Protein AF-A0A418JLV1-F1 (afdb_monomer_lite)

Organism: Staphylococcus hyicus (NCBI:txid1284)

Radius of gyration: 22.44 Å; chains: 1; bounding box: 46×39×63 Å

Secondary structure (DSSP, 8-state):
--HHHHHHHHHHHTTT--HHHHHHHHHHHHT--HHHHHHH-SSHHHHHHHHHHHHT-----B-HHHHHHHHHHHHHHHHHHHHHHHHHHHHHHHHHHHHHS--S---HHHHHHHHHHHHHHHHHHHHHHHHHHHHHHHHHHHHHHSB--

Structure (mmCIF, N/CA/C/O backbone):
data_AF-A0A418JLV1-F1
#
_entry.id   AF-A0A418JLV1-F1
#
loop_
_atom_site.group_PDB
_atom_site.id
_atom_site.type_symbol
_atom_site.label_atom_id
_atom_site.label_alt_id
_atom_site.label_comp_id
_atom_site.label_asym_id
_atom_site.label_entity_id
_atom_site.label_seq_id
_atom_site.pdbx_PDB_ins_code
_atom_site.Cartn_x
_atom_site.Cartn_y
_atom_site.Cartn_z
_atom_site.occupancy
_atom_site.B_iso_or_equiv
_atom_site.auth_seq_id
_atom_site.auth_comp_id
_atom_site.auth_asym_id
_atom_site.auth_atom_id
_atom_site.pdbx_PDB_model_num
ATOM 1 N N . MET A 1 1 ? -1.488 18.665 25.421 1.00 49.31 1 MET A N 1
ATOM 2 C CA . MET A 1 1 ? -0.902 18.070 24.199 1.00 49.31 1 MET A CA 1
ATOM 3 C C . MET A 1 1 ? -1.203 19.013 23.056 1.00 49.31 1 MET A C 1
ATOM 5 O O . MET A 1 1 ? -2.371 19.304 22.839 1.00 49.31 1 MET A O 1
ATOM 9 N N . GLU A 1 2 ? -0.177 19.519 22.379 1.00 55.91 2 GLU A N 1
ATOM 10 C CA . GLU A 1 2 ? -0.341 20.423 21.238 1.00 55.91 2 GLU A CA 1
ATOM 11 C C . GLU A 1 2 ? -1.140 19.708 20.138 1.00 55.91 2 GLU A C 1
ATOM 13 O O . GLU A 1 2 ? -0.735 18.652 19.645 1.00 55.91 2 GLU A O 1
ATOM 18 N N . GLN A 1 3 ? -2.298 20.269 19.785 1.00 63.62 3 GLN A N 1
ATOM 19 C CA . GLN A 1 3 ? -3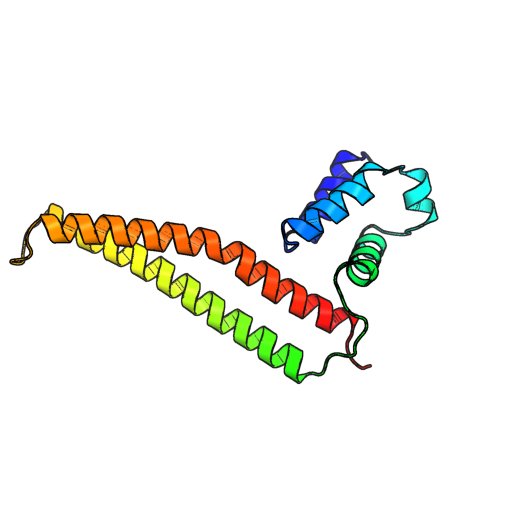.229 19.760 18.773 1.00 63.62 3 GLN A CA 1
ATOM 20 C C . GLN A 1 3 ? -2.568 19.235 17.474 1.00 63.62 3 GLN A C 1
ATOM 22 O O . GLN A 1 3 ? -2.973 18.162 17.012 1.00 63.62 3 GLN A O 1
ATOM 27 N N . PRO A 1 4 ? -1.515 19.867 16.904 1.00 70.38 4 PRO A N 1
ATOM 28 C CA . PRO A 1 4 ? -0.839 19.331 15.715 1.00 70.38 4 PRO A CA 1
ATOM 29 C C . PRO A 1 4 ? -0.150 17.977 15.951 1.00 70.38 4 PRO A C 1
ATOM 31 O O . PRO A 1 4 ? -0.246 17.081 15.111 1.00 70.38 4 PRO A O 1
ATOM 34 N N . LYS A 1 5 ? 0.485 17.771 17.115 1.00 73.50 5 LYS A N 1
ATOM 35 C CA . LYS A 1 5 ? 1.135 16.492 17.467 1.00 73.50 5 LYS A CA 1
ATOM 36 C C . LYS A 1 5 ? 0.111 15.372 17.652 1.00 73.50 5 LYS A C 1
ATOM 38 O O . LYS A 1 5 ? 0.403 14.207 17.387 1.00 73.50 5 LYS A O 1
ATOM 43 N N . PHE A 1 6 ? -1.088 15.719 18.113 1.00 72.00 6 PHE A N 1
ATOM 44 C CA . PHE A 1 6 ? -2.189 14.781 18.288 1.00 72.00 6 PHE A CA 1
ATOM 45 C C . PHE A 1 6 ? -2.754 14.316 16.938 1.00 72.00 6 PHE A C 1
ATOM 47 O O . PHE A 1 6 ? -2.838 13.112 16.691 1.00 72.00 6 PHE A O 1
ATOM 54 N N . LYS A 1 7 ? -3.061 15.263 16.043 1.00 76.12 7 LYS A N 1
ATOM 55 C CA . LYS A 1 7 ? -3.592 14.981 14.704 1.00 76.12 7 LYS A CA 1
ATOM 56 C C . LYS A 1 7 ? -2.625 14.139 13.870 1.00 76.12 7 LYS A C 1
ATOM 58 O O . LYS A 1 7 ? -3.019 13.107 13.338 1.00 76.12 7 LYS A O 1
ATOM 63 N N . ALA A 1 8 ? -1.339 14.494 13.876 1.00 80.44 8 ALA A N 1
ATOM 64 C CA . ALA A 1 8 ? -0.306 13.747 13.159 1.00 80.44 8 ALA A CA 1
ATOM 65 C C . ALA A 1 8 ? -0.200 12.275 13.606 1.00 80.44 8 ALA A C 1
ATOM 67 O O . ALA A 1 8 ? 0.043 11.387 12.788 1.00 80.44 8 ALA A O 1
ATOM 68 N N . LYS A 1 9 ? -0.406 11.987 14.900 1.00 81.75 9 LYS A N 1
ATOM 69 C CA . LYS A 1 9 ? -0.406 10.608 15.416 1.00 81.75 9 LYS A CA 1
ATOM 70 C C . LYS A 1 9 ? -1.615 9.807 14.933 1.00 81.75 9 LYS A C 1
ATOM 72 O O . LYS A 1 9 ? -1.438 8.652 14.548 1.00 81.75 9 LYS A O 1
ATOM 77 N N . ILE A 1 10 ? -2.805 10.408 14.916 1.00 83.38 10 ILE A N 1
ATOM 78 C CA . ILE A 1 10 ? -4.017 9.765 14.384 1.00 83.38 10 ILE A CA 1
ATOM 79 C C . ILE A 1 10 ? -3.872 9.509 12.886 1.00 83.38 10 ILE A C 1
ATOM 81 O O . ILE A 1 10 ? -4.111 8.391 12.436 1.00 83.38 10 ILE A O 1
ATOM 85 N N . ASP A 1 11 ? -3.395 10.497 12.129 1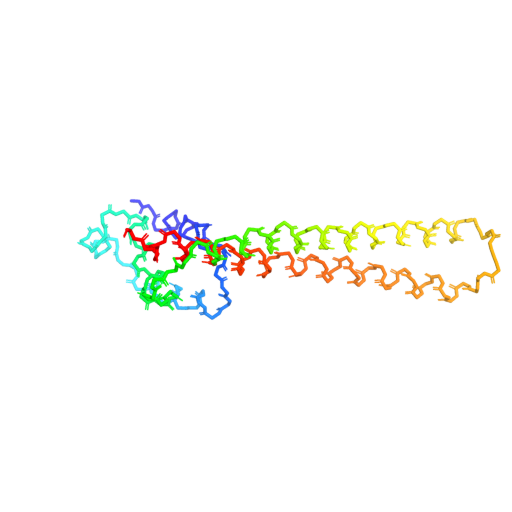.00 82.50 11 ASP A N 1
ATOM 86 C CA . ASP A 1 11 ? -3.160 10.358 10.690 1.00 82.50 11 ASP A CA 1
ATOM 87 C C . ASP A 1 11 ? -2.157 9.239 10.380 1.00 82.50 11 ASP A C 1
ATOM 89 O O . ASP A 1 11 ? -2.337 8.481 9.423 1.00 82.50 11 ASP A O 1
ATOM 93 N N . LYS A 1 12 ? -1.120 9.088 11.216 1.00 85.31 12 LYS A N 1
ATOM 94 C CA . LYS A 1 12 ? -0.159 7.986 11.106 1.00 85.31 12 LYS A CA 1
ATOM 95 C C . LYS A 1 12 ? -0.802 6.633 11.411 1.00 85.31 12 LYS A C 1
ATOM 97 O O . LYS A 1 12 ? -0.537 5.672 10.697 1.00 85.31 12 LYS A O 1
ATOM 102 N N . GLN A 1 13 ? -1.641 6.536 12.442 1.00 83.50 13 GLN A N 1
ATOM 103 C CA . GLN A 1 13 ? -2.338 5.289 12.784 1.00 83.50 13 GLN A CA 1
ATOM 104 C C . GLN A 1 13 ? -3.380 4.888 11.731 1.00 83.50 13 GLN A C 1
ATOM 106 O O . GLN A 1 13 ? -3.584 3.701 11.499 1.00 83.50 13 GLN A O 1
ATOM 111 N N . LEU A 1 14 ? -3.988 5.864 11.058 1.00 87.56 14 LEU A N 1
ATOM 112 C CA . LEU A 1 14 ? -5.038 5.692 10.053 1.00 87.56 14 LEU A CA 1
ATOM 113 C C . LEU A 1 14 ? -4.520 5.858 8.610 1.00 87.56 14 LEU A C 1
ATOM 115 O O . LEU A 1 14 ? -5.274 6.175 7.687 1.00 87.56 14 LEU A O 1
ATOM 119 N N . TRP A 1 15 ? -3.225 5.615 8.378 1.00 89.31 15 TRP A N 1
ATOM 120 C CA . TRP A 1 15 ? -2.585 5.802 7.070 1.00 89.31 15 TRP A CA 1
ATOM 121 C C . TRP A 1 15 ? -3.254 5.001 5.935 1.00 89.31 15 TRP A C 1
ATOM 123 O O . TRP A 1 15 ? -3.230 5.430 4.777 1.00 89.31 15 TRP A O 1
ATOM 133 N N . TYR A 1 16 ? -3.877 3.870 6.269 1.00 90.12 16 TYR A N 1
ATOM 134 C CA . TYR A 1 16 ? -4.552 2.955 5.348 1.00 90.12 16 TYR A CA 1
ATOM 135 C C . TYR A 1 16 ? -5.951 3.423 4.911 1.00 90.12 16 TYR A C 1
ATOM 137 O O . TYR A 1 16 ? -6.554 2.794 4.040 1.00 90.12 16 TYR A O 1
ATOM 145 N N . LEU A 1 17 ? -6.492 4.510 5.478 1.00 88.50 17 LEU A N 1
ATOM 146 C CA . LEU A 1 17 ? -7.794 5.044 5.073 1.00 88.50 17 LEU A CA 1
ATOM 147 C C . LEU A 1 17 ? -7.789 5.542 3.620 1.00 88.50 17 LEU A C 1
ATOM 149 O O . LEU A 1 17 ? -6.829 6.166 3.147 1.00 88.50 17 LEU A O 1
ATOM 153 N N . ASN A 1 18 ? -8.902 5.301 2.923 1.00 85.69 18 ASN A N 1
ATOM 154 C CA . ASN A 1 18 ? -9.122 5.760 1.554 1.00 85.69 18 ASN A CA 1
ATOM 155 C C . ASN A 1 18 ? -9.449 7.268 1.522 1.00 85.69 18 ASN A C 1
ATOM 157 O O . ASN A 1 18 ? -9.640 7.913 2.554 1.00 85.69 18 ASN A O 1
ATOM 161 N N . ARG A 1 19 ? -9.530 7.855 0.319 1.00 83.81 19 ARG A N 1
ATOM 162 C CA . ARG A 1 19 ? -9.804 9.296 0.164 1.00 83.81 19 ARG A CA 1
ATOM 163 C C . ARG A 1 19 ? -11.143 9.734 0.775 1.00 83.81 19 ARG A C 1
ATOM 165 O O . ARG A 1 19 ? -11.209 10.841 1.295 1.00 83.81 19 ARG A O 1
ATOM 172 N N . LYS A 1 20 ? -12.193 8.906 0.709 1.00 86.12 20 LYS A N 1
ATOM 173 C CA . LYS A 1 20 ? -13.526 9.233 1.247 1.00 86.12 20 LYS A CA 1
ATOM 174 C C . LYS A 1 20 ? -13.518 9.206 2.778 1.00 86.12 20 LYS A C 1
ATOM 176 O O . LYS A 1 20 ? -13.909 10.176 3.408 1.00 86.12 20 LYS A O 1
ATOM 181 N N . GLU A 1 21 ? -12.976 8.147 3.365 1.00 87.19 21 GLU A N 1
ATOM 182 C CA . GLU A 1 21 ? -12.865 7.960 4.817 1.00 87.19 21 GLU A CA 1
ATOM 183 C C . GLU A 1 21 ? -11.973 9.024 5.466 1.00 87.19 21 GLU A C 1
ATOM 185 O O . GLU A 1 21 ? -12.288 9.527 6.539 1.00 87.19 21 GLU A O 1
ATOM 190 N N . ARG A 1 22 ? -10.893 9.442 4.789 1.00 86.62 22 ARG A N 1
ATOM 191 C CA . ARG A 1 22 ? -10.057 10.564 5.245 1.00 86.62 22 ARG A CA 1
ATOM 192 C C . ARG A 1 22 ? -10.814 11.886 5.294 1.00 86.62 22 ARG A C 1
ATOM 194 O O . ARG A 1 22 ? -10.527 12.697 6.165 1.00 86.62 22 ARG A O 1
ATOM 201 N N . LYS A 1 23 ? -11.761 12.129 4.380 1.00 87.12 23 LYS A N 1
ATOM 202 C CA . LYS A 1 23 ? -12.603 13.335 4.446 1.00 87.12 23 LYS A CA 1
ATOM 203 C C . LYS A 1 23 ? -13.478 13.313 5.699 1.00 87.12 23 LYS A C 1
ATOM 205 O O . LYS A 1 23 ? -13.540 14.327 6.381 1.00 87.12 23 LYS A O 1
ATOM 210 N N . ILE A 1 24 ? -14.055 12.155 6.030 1.00 87.00 24 ILE A N 1
ATOM 211 C CA . ILE A 1 24 ? -14.863 11.962 7.246 1.00 87.00 24 ILE A CA 1
ATOM 212 C C . ILE A 1 24 ? -14.002 12.185 8.499 1.00 87.00 24 ILE A C 1
ATOM 214 O O . ILE A 1 24 ? -14.366 12.974 9.370 1.00 87.00 24 ILE A O 1
ATOM 218 N N . LEU A 1 25 ? -12.811 11.577 8.545 1.00 87.31 25 LEU A N 1
ATOM 219 C CA . LEU A 1 25 ? -11.856 11.780 9.636 1.00 87.31 25 LEU A CA 1
ATOM 220 C C . LEU A 1 25 ? -11.489 13.262 9.793 1.00 87.31 25 LEU A C 1
ATOM 222 O O . LEU A 1 25 ? -11.510 13.795 10.897 1.00 87.31 25 LEU A O 1
ATOM 226 N N . ASN A 1 26 ? -11.182 13.946 8.689 1.00 85.75 26 ASN A N 1
ATOM 227 C CA . ASN A 1 26 ? -10.838 15.363 8.716 1.00 85.75 26 ASN A CA 1
ATOM 228 C C . ASN A 1 26 ? -12.003 16.238 9.184 1.00 85.75 26 ASN A C 1
ATOM 230 O O . ASN A 1 26 ? -11.749 17.197 9.905 1.00 85.75 26 ASN A O 1
ATOM 234 N N . SER A 1 27 ? -13.250 15.915 8.823 1.00 84.81 27 SER A N 1
ATOM 235 C CA . SER A 1 27 ? -14.413 16.636 9.348 1.00 84.81 27 SER A CA 1
ATOM 236 C C . SER A 1 27 ? -14.576 16.437 10.857 1.00 84.81 27 SER A C 1
ATOM 238 O O . SER A 1 27 ? -14.753 17.415 11.579 1.00 84.81 27 SER A O 1
ATOM 240 N N . GLU A 1 28 ? -14.406 15.216 11.370 1.00 82.44 28 GLU A N 1
ATOM 241 C CA . GLU A 1 28 ? -14.533 14.935 12.808 1.00 82.44 28 GLU A CA 1
ATOM 242 C C . GLU A 1 28 ? -13.375 15.541 13.622 1.00 82.44 28 GLU A C 1
ATOM 244 O O . GLU A 1 28 ? -13.573 16.060 14.719 1.00 82.44 28 GLU A O 1
ATOM 249 N N . LEU A 1 29 ? -12.170 15.579 13.043 1.00 79.38 29 LEU A N 1
ATOM 250 C CA . LEU A 1 29 ? -11.001 16.251 13.616 1.00 79.38 29 LEU A CA 1
ATOM 251 C C . LEU A 1 29 ? -11.001 17.775 13.411 1.00 79.38 29 LEU A C 1
ATOM 253 O O . LEU A 1 29 ? -10.149 18.453 13.979 1.00 79.38 29 LEU A O 1
ATOM 257 N N . SER A 1 30 ? -11.897 18.337 12.594 1.00 75.50 30 SER A N 1
ATOM 258 C CA . SER A 1 30 ? -11.997 19.795 12.410 1.00 75.50 30 SER A CA 1
ATOM 259 C C . SER A 1 30 ? -12.806 20.466 13.525 1.00 75.50 30 SER A C 1
ATOM 261 O O . SER 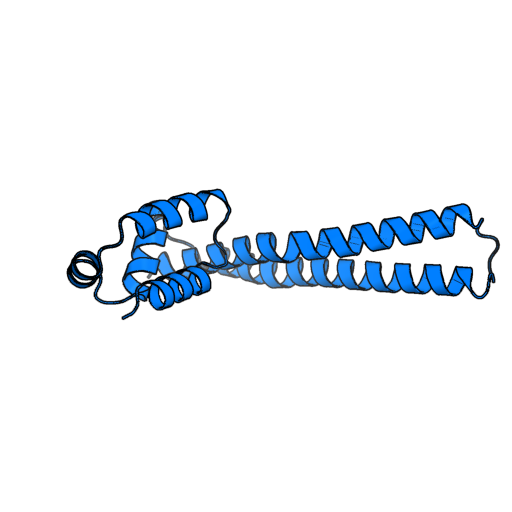A 1 30 ? -12.528 21.607 13.877 1.00 75.50 30 SER A O 1
ATOM 263 N N . GLY A 1 31 ? -13.718 19.726 14.169 1.00 66.50 31 GLY A N 1
ATOM 264 C CA . GLY A 1 31 ? -14.447 20.142 15.376 1.00 66.50 31 GLY A CA 1
ATOM 265 C C . GLY A 1 31 ? -13.693 19.890 16.691 1.00 66.50 31 GLY A C 1
ATOM 266 O O . GLY A 1 31 ? -14.310 19.784 17.752 1.00 66.50 31 GLY A O 1
ATOM 267 N N . PHE A 1 32 ? -12.371 19.714 16.631 1.00 65.69 32 PHE A N 1
ATOM 268 C CA . PHE A 1 32 ? -11.568 19.187 17.731 1.00 65.69 32 PHE A CA 1
ATOM 269 C C . PHE A 1 32 ? -11.385 20.201 18.869 1.00 65.69 32 PHE A C 1
ATOM 271 O O . PHE A 1 32 ? -10.595 21.137 18.772 1.00 65.69 32 PHE A O 1
ATOM 278 N N . ASN A 1 33 ? -12.065 19.965 19.993 1.00 67.50 33 ASN A N 1
ATOM 279 C CA . ASN A 1 33 ? -11.773 20.608 21.273 1.00 67.50 33 ASN A CA 1
ATOM 280 C C . ASN A 1 33 ? -11.115 19.576 22.208 1.00 67.50 33 ASN A C 1
ATOM 282 O O . ASN A 1 33 ? -11.688 18.518 22.480 1.00 67.50 33 ASN A O 1
ATOM 286 N N . ALA A 1 34 ? -9.909 19.881 22.698 1.00 65.44 34 ALA A N 1
ATOM 287 C CA . ALA A 1 34 ? -9.119 18.988 23.547 1.00 65.44 34 ALA A CA 1
ATOM 288 C C . ALA A 1 34 ? -9.845 18.582 24.846 1.00 65.44 34 ALA A C 1
ATOM 290 O O . ALA A 1 34 ? -9.609 17.484 25.356 1.00 65.44 34 ALA A O 1
ATOM 291 N N . GLU A 1 35 ? -10.743 19.427 25.357 1.00 65.44 35 GLU A N 1
ATOM 292 C CA . GLU A 1 35 ? -11.544 19.137 26.552 1.00 65.44 35 GLU A CA 1
ATOM 293 C C . GLU A 1 35 ? -12.667 18.139 26.264 1.00 65.44 35 GLU A C 1
ATOM 295 O O . GLU A 1 35 ? -12.786 17.131 26.962 1.00 65.44 35 GLU A O 1
ATOM 300 N N . LYS A 1 36 ? -13.416 18.338 25.168 1.00 67.81 36 LYS A N 1
ATOM 301 C CA . LYS A 1 36 ? -14.435 17.376 24.705 1.00 67.81 36 LYS A CA 1
ATOM 302 C C . LYS A 1 36 ? -13.816 16.012 24.396 1.00 67.81 36 LYS A C 1
ATOM 304 O O . LYS A 1 36 ? -14.402 14.980 24.708 1.00 67.81 36 LYS A O 1
ATOM 309 N N . PHE A 1 37 ? -12.606 16.000 23.835 1.00 68.88 37 PHE A N 1
ATOM 310 C CA . PHE A 1 37 ? -11.891 14.762 23.547 1.00 68.88 37 PHE A CA 1
ATOM 311 C C . PHE A 1 37 ? -11.505 14.000 24.819 1.00 68.88 37 PHE A C 1
ATOM 313 O O . PHE A 1 37 ? -11.766 12.805 24.898 1.00 68.88 37 PHE A O 1
ATOM 320 N N . LYS A 1 38 ? -10.919 14.672 25.821 1.00 66.44 38 LYS A N 1
ATOM 321 C CA . LYS A 1 38 ? -10.585 14.033 27.107 1.00 66.44 38 LYS A CA 1
ATOM 322 C C . LYS A 1 38 ? -11.823 13.506 27.831 1.00 66.44 38 LYS A C 1
ATOM 324 O O . LYS A 1 38 ? -11.736 12.467 28.479 1.00 66.44 38 LYS A O 1
ATOM 329 N N . ALA A 1 39 ? -12.950 14.208 27.714 1.00 67.88 39 ALA A N 1
ATOM 330 C CA . ALA A 1 39 ? -14.215 13.780 28.298 1.00 67.88 39 ALA A CA 1
ATOM 331 C C . ALA A 1 39 ? -14.780 12.521 27.614 1.00 67.88 39 ALA A C 1
ATOM 333 O O . ALA A 1 39 ? -15.320 11.650 28.290 1.00 67.88 39 ALA A O 1
ATOM 334 N N . GLN A 1 40 ? -14.634 12.399 26.290 1.00 70.06 40 GLN A N 1
ATOM 335 C CA . GLN A 1 40 ? -15.252 11.318 25.516 1.00 70.06 40 GLN A CA 1
ATOM 336 C C . GLN A 1 40 ? -14.331 10.112 25.259 1.00 70.06 40 GLN A C 1
ATOM 338 O O . GLN A 1 40 ? -14.811 8.984 25.144 1.00 70.06 40 GLN A O 1
ATOM 343 N N . TYR A 1 41 ? -13.015 10.316 25.187 1.00 74.94 41 TYR A N 1
ATOM 344 C CA . TYR A 1 41 ? -12.033 9.279 24.876 1.00 74.94 41 TYR A CA 1
ATOM 345 C C . TYR A 1 41 ? -10.840 9.356 25.836 1.00 74.94 41 TYR A C 1
ATOM 347 O O . TYR A 1 41 ? -10.069 10.315 25.836 1.00 74.94 41 TYR A O 1
ATOM 355 N N . ARG A 1 42 ? -10.625 8.288 26.616 1.00 70.81 42 ARG A N 1
ATOM 356 C CA . ARG A 1 42 ? -9.486 8.176 27.548 1.00 70.81 42 ARG A CA 1
ATOM 357 C C . ARG A 1 42 ? -8.142 8.087 26.825 1.00 70.81 42 ARG A C 1
ATOM 359 O O . ARG A 1 42 ? -7.106 8.377 27.415 1.00 70.81 42 ARG A O 1
ATOM 366 N N . SER A 1 43 ? -8.135 7.664 25.560 1.00 76.88 43 SER A N 1
ATOM 367 C CA . SER A 1 43 ? -6.915 7.563 24.758 1.00 76.88 43 SER A CA 1
ATOM 368 C C . SER A 1 43 ? -7.162 7.780 23.266 1.00 76.88 43 SER A C 1
ATOM 370 O O . SER A 1 43 ? -8.261 7.576 22.750 1.00 76.88 43 SER A O 1
ATOM 372 N N . GLN A 1 44 ? -6.088 8.115 22.550 1.00 75.44 44 GLN A N 1
ATOM 373 C CA . GLN A 1 44 ? -6.063 8.189 21.084 1.00 75.44 44 GLN A CA 1
ATOM 374 C C . GLN A 1 44 ? -6.512 6.879 20.431 1.00 75.44 44 GLN A C 1
ATOM 376 O O . GLN A 1 44 ? -7.266 6.890 19.465 1.00 75.44 44 GLN A O 1
ATOM 381 N N . ASN A 1 45 ? -6.084 5.747 20.994 1.00 79.44 45 ASN A N 1
ATOM 382 C CA . ASN A 1 45 ? -6.423 4.431 20.471 1.00 79.44 45 ASN A CA 1
ATOM 383 C C . ASN A 1 45 ? -7.927 4.144 20.601 1.00 79.44 45 ASN A C 1
ATOM 385 O O . ASN A 1 45 ? -8.532 3.572 19.700 1.00 79.44 45 ASN A O 1
ATOM 389 N N . GLN A 1 46 ? -8.549 4.598 21.692 1.00 81.56 46 GLN A N 1
ATOM 390 C CA . GLN A 1 46 ? -9.991 4.460 21.886 1.00 81.56 46 GLN A CA 1
ATOM 391 C C . GLN A 1 46 ? -10.783 5.274 20.855 1.00 81.56 46 GLN A C 1
ATOM 393 O O . GLN A 1 46 ? -11.779 4.776 20.331 1.00 81.56 46 GLN A O 1
ATOM 398 N N . PHE A 1 47 ? -10.324 6.484 20.520 1.00 84.62 47 PHE A N 1
ATOM 399 C CA . PHE A 1 47 ? -10.909 7.265 19.428 1.00 84.62 47 PHE A CA 1
ATOM 400 C C . PHE A 1 47 ? -10.785 6.538 18.090 1.00 84.62 47 PHE A C 1
ATOM 402 O O . PHE A 1 47 ? -11.781 6.373 17.399 1.00 84.62 47 PHE A O 1
ATOM 409 N N . VAL A 1 48 ? -9.588 6.051 17.751 1.00 84.44 48 VAL A N 1
ATOM 410 C CA . VAL A 1 48 ? -9.338 5.322 16.498 1.00 84.44 48 VAL A CA 1
ATOM 411 C C . VAL A 1 48 ? -10.260 4.110 16.375 1.00 84.44 48 VAL A C 1
ATOM 413 O O . VAL A 1 48 ? -10.918 3.949 15.353 1.00 84.44 48 VAL A O 1
ATOM 416 N N . ILE A 1 49 ? -10.372 3.292 17.423 1.00 83.50 49 ILE A N 1
ATOM 417 C CA . ILE A 1 49 ? -11.266 2.125 17.434 1.00 83.50 49 ILE A CA 1
ATOM 418 C C . ILE A 1 49 ? -12.731 2.554 17.280 1.00 83.50 49 ILE A C 1
ATOM 420 O O . ILE A 1 49 ? -13.462 1.956 16.492 1.00 83.50 49 ILE A O 1
ATOM 424 N N . SER A 1 50 ? -13.152 3.605 17.987 1.00 83.69 50 SER A N 1
ATOM 425 C CA . SER A 1 50 ? -14.532 4.107 17.929 1.00 83.69 50 SER A CA 1
ATOM 426 C C . SER A 1 50 ? -14.883 4.663 16.548 1.00 83.69 50 SER A C 1
ATOM 428 O O . SER A 1 50 ? -15.942 4.343 16.016 1.00 83.69 50 SER A O 1
ATOM 430 N N . PHE A 1 51 ? -13.979 5.435 15.941 1.00 86.62 51 PHE A N 1
ATOM 431 C CA . PHE A 1 51 ? -14.105 5.956 14.580 1.00 86.62 51 PHE A CA 1
ATOM 432 C C . PHE A 1 51 ? -14.244 4.822 13.564 1.00 86.62 51 PHE A C 1
ATOM 434 O O . PHE A 1 51 ? -15.174 4.802 12.759 1.00 86.62 51 PHE A O 1
ATOM 441 N N . LEU A 1 52 ? -13.327 3.853 13.627 1.00 85.50 52 LEU A N 1
ATOM 442 C CA . LEU A 1 52 ? -13.312 2.711 12.723 1.00 85.50 52 LEU A CA 1
ATOM 443 C C . LEU A 1 52 ? -14.593 1.878 12.849 1.00 85.50 52 LEU A C 1
ATOM 445 O O . LEU A 1 52 ? -15.186 1.525 11.836 1.00 85.50 52 LEU A O 1
ATOM 449 N N . SER A 1 53 ? -15.047 1.612 14.074 1.00 84.06 53 SER A N 1
ATOM 450 C CA . SER A 1 53 ? -16.284 0.865 14.328 1.00 84.06 53 SER A CA 1
ATOM 451 C C . SER A 1 53 ? -17.533 1.610 13.839 1.00 84.06 53 SER A C 1
ATOM 453 O O . SER A 1 53 ? -18.444 0.999 13.296 1.00 84.06 53 SER A O 1
ATOM 455 N N . ARG A 1 54 ? -17.573 2.942 13.980 1.00 83.88 54 ARG A N 1
ATOM 456 C CA . ARG A 1 54 ? -18.745 3.755 13.616 1.00 83.88 54 ARG A CA 1
ATOM 457 C C . ARG A 1 54 ? -18.857 4.034 12.118 1.00 83.88 54 ARG A C 1
ATOM 459 O O . ARG A 1 54 ? -19.965 4.106 11.598 1.00 83.88 54 ARG A O 1
ATOM 466 N N . HIS A 1 55 ? -17.729 4.242 11.439 1.00 84.00 55 HIS A N 1
ATOM 467 C CA . HIS A 1 55 ? -17.719 4.763 10.069 1.00 84.00 55 HIS A CA 1
ATOM 468 C C . HIS A 1 55 ? -17.164 3.796 9.021 1.00 84.00 55 HIS A C 1
ATOM 470 O O . HIS A 1 55 ? -17.379 4.029 7.832 1.00 84.00 55 HIS A O 1
ATOM 476 N N . ILE A 1 56 ? -16.430 2.750 9.422 1.00 83.38 56 ILE A N 1
ATOM 477 C CA . ILE A 1 56 ? -15.622 1.941 8.492 1.00 83.38 56 ILE A CA 1
ATOM 478 C C . ILE A 1 56 ? -15.992 0.459 8.537 1.00 83.38 56 ILE A C 1
ATOM 480 O O . ILE A 1 56 ? -16.143 -0.167 7.488 1.00 83.38 56 ILE A O 1
ATOM 484 N N . PHE A 1 57 ? -16.108 -0.122 9.730 1.00 84.12 57 PHE A N 1
ATOM 485 C CA . PHE A 1 57 ? -16.350 -1.548 9.904 1.00 84.12 57 PHE A CA 1
ATOM 486 C C . PHE A 1 57 ? -17.825 -1.836 10.143 1.00 84.12 57 PHE A C 1
ATOM 488 O O . PHE A 1 57 ? -18.501 -1.145 10.894 1.00 84.12 57 PHE A O 1
ATOM 495 N N . ASN A 1 58 ? -18.310 -2.912 9.531 1.00 69.38 58 ASN A N 1
ATOM 496 C CA . ASN A 1 58 ? -19.597 -3.485 9.894 1.00 69.38 58 ASN A CA 1
ATOM 497 C C . ASN A 1 58 ? -19.367 -4.446 11.057 1.00 69.38 58 ASN A C 1
ATOM 499 O O . ASN A 1 58 ? -18.514 -5.323 10.938 1.00 69.38 58 ASN A O 1
ATOM 503 N N . SER A 1 59 ? -20.163 -4.337 12.121 1.00 68.62 59 SER A N 1
ATOM 504 C CA . SER A 1 59 ? -20.108 -5.152 13.351 1.00 68.62 59 SER A CA 1
ATOM 505 C C . SER A 1 59 ? -20.447 -6.641 13.148 1.00 68.62 59 SER A C 1
ATOM 507 O O . SER A 1 59 ? -20.921 -7.316 14.056 1.00 68.62 59 SER A O 1
ATOM 509 N N . LYS A 1 60 ? -20.270 -7.163 11.930 1.00 75.44 60 LYS A N 1
ATOM 510 C CA . LYS A 1 60 ? -20.534 -8.556 11.588 1.00 75.44 60 LYS A CA 1
ATOM 511 C C . LYS A 1 60 ? -19.352 -9.419 12.032 1.00 75.44 60 LYS A C 1
ATOM 513 O O . LYS A 1 60 ? -18.218 -9.084 11.676 1.00 75.44 60 LYS A O 1
ATOM 518 N N . PRO A 1 61 ? -19.607 -10.549 12.707 1.00 75.62 61 PRO A N 1
ATOM 519 C CA . PRO A 1 61 ? -18.555 -11.467 13.110 1.00 75.62 61 PRO A CA 1
ATOM 520 C C . PRO A 1 61 ? -17.744 -11.964 11.910 1.00 75.62 61 PRO A C 1
ATOM 522 O O . PRO A 1 61 ? -18.297 -12.272 10.850 1.00 75.62 61 PRO A O 1
ATOM 525 N N . LYS A 1 62 ? -16.421 -12.049 12.071 1.00 80.81 62 LYS A N 1
ATOM 526 C CA . LYS A 1 62 ? -15.501 -12.518 11.025 1.00 80.81 62 LYS A CA 1
ATOM 527 C C . LYS A 1 62 ? -14.950 -13.896 11.382 1.00 80.81 62 LYS A C 1
ATOM 529 O O . LYS A 1 62 ? -14.386 -14.092 12.454 1.00 80.81 62 LYS A O 1
ATOM 534 N N . SER A 1 63 ? -15.098 -14.839 10.453 1.00 83.00 63 SER A N 1
ATOM 535 C CA . SER A 1 63 ? -14.541 -16.194 10.557 1.00 83.00 63 SER A CA 1
ATOM 536 C C . SER A 1 63 ? -13.020 -16.201 10.364 1.00 83.00 63 SER A C 1
ATOM 538 O O . SER A 1 63 ? -12.475 -15.344 9.664 1.00 83.00 63 SER A O 1
ATOM 540 N N . GLN A 1 64 ? -12.340 -17.213 10.915 1.00 83.88 64 GLN A N 1
ATOM 541 C CA . GLN A 1 64 ? -10.912 -17.479 10.697 1.00 83.88 64 GLN A CA 1
ATOM 542 C C . GLN A 1 64 ? -10.545 -17.574 9.207 1.00 83.88 64 GLN A C 1
ATOM 544 O O . GLN A 1 64 ? -9.473 -17.121 8.807 1.00 83.88 64 GLN A O 1
ATOM 549 N N . LEU A 1 65 ? -11.459 -18.057 8.356 1.00 84.69 65 LEU A N 1
ATOM 550 C CA . LEU A 1 65 ? -11.264 -18.097 6.902 1.00 84.69 65 LEU A CA 1
ATOM 551 C C . LEU A 1 65 ? -11.024 -16.693 6.312 1.00 84.69 65 LEU A C 1
ATOM 553 O O . LEU A 1 65 ? -10.225 -16.528 5.391 1.00 84.69 65 LEU A O 1
ATOM 557 N N . HIS A 1 66 ? -11.651 -15.653 6.877 1.00 84.81 66 HIS A N 1
ATOM 558 C CA . HIS A 1 66 ? -11.416 -14.268 6.465 1.00 84.81 66 HIS A CA 1
ATOM 559 C C . HIS A 1 66 ? -9.975 -13.828 6.743 1.00 84.81 66 HIS A C 1
ATOM 561 O O . HIS A 1 66 ? -9.382 -13.140 5.909 1.00 84.81 66 HIS A O 1
ATOM 567 N N . LEU A 1 67 ? -9.411 -14.225 7.889 1.00 87.12 67 LEU A N 1
ATOM 568 C CA . LEU A 1 67 ? -8.019 -13.949 8.243 1.00 87.12 67 LEU A CA 1
ATOM 569 C C . LEU A 1 67 ? -7.071 -14.677 7.293 1.00 87.12 67 LEU A C 1
ATOM 571 O O . LEU A 1 67 ? -6.185 -14.034 6.738 1.00 87.12 67 LEU A O 1
ATOM 575 N N . VAL A 1 68 ? -7.286 -15.973 7.054 1.00 89.81 68 VAL A N 1
ATOM 576 C CA . VAL A 1 68 ? -6.411 -16.779 6.185 1.00 89.81 68 VAL A CA 1
ATOM 577 C C . VAL A 1 68 ? -6.377 -16.208 4.768 1.00 89.81 68 VAL A C 1
ATOM 579 O O . VAL A 1 68 ? -5.299 -15.952 4.237 1.00 89.81 68 VAL A O 1
ATOM 582 N N . ILE A 1 69 ? -7.541 -15.900 4.185 1.00 90.75 69 ILE A N 1
ATOM 583 C CA . ILE A 1 69 ? -7.627 -15.277 2.854 1.00 90.75 69 ILE A CA 1
ATOM 584 C C . ILE A 1 69 ? -6.945 -13.904 2.838 1.00 90.75 69 ILE A C 1
ATOM 586 O O . ILE A 1 69 ? -6.286 -13.554 1.862 1.00 90.75 69 ILE A O 1
ATOM 590 N N . THR A 1 70 ? -7.089 -13.112 3.904 1.00 91.00 70 THR A N 1
ATOM 591 C CA . THR A 1 70 ? -6.459 -11.785 3.983 1.00 91.00 70 THR A CA 1
ATOM 592 C C . THR A 1 70 ? -4.936 -11.893 4.068 1.00 91.00 70 THR A C 1
ATOM 594 O O . THR A 1 70 ? -4.246 -11.134 3.394 1.00 91.00 70 THR A O 1
ATOM 597 N N . LEU A 1 71 ? -4.404 -12.844 4.841 1.00 91.69 71 LEU A N 1
ATOM 598 C CA . LEU A 1 71 ? -2.963 -13.093 4.945 1.00 91.69 71 LEU A CA 1
ATOM 599 C C . LEU A 1 71 ? -2.378 -13.618 3.633 1.00 91.69 71 LEU A C 1
ATOM 601 O O . LEU A 1 71 ? -1.371 -13.091 3.165 1.00 91.69 71 LEU A O 1
ATOM 605 N N . LEU A 1 72 ? -3.036 -14.599 3.007 1.00 94.06 72 LEU A N 1
ATOM 606 C CA . LEU A 1 72 ? -2.639 -15.099 1.691 1.00 94.06 72 LEU A CA 1
ATOM 607 C C . LEU A 1 72 ? -2.665 -13.981 0.650 1.00 94.06 72 LEU A C 1
ATOM 609 O O . LEU A 1 72 ? -1.701 -13.812 -0.089 1.00 94.06 72 LEU A O 1
ATOM 613 N N . GLY A 1 73 ? -3.724 -13.168 0.639 1.00 92.19 73 GLY A N 1
ATOM 614 C CA . GLY A 1 73 ? -3.822 -12.001 -0.230 1.00 92.19 73 GLY A CA 1
ATOM 615 C C . GLY A 1 73 ? -2.702 -10.992 0.017 1.00 92.19 73 GLY A C 1
ATOM 616 O O . GLY A 1 73 ? -2.178 -10.431 -0.939 1.00 92.19 73 GLY A O 1
ATOM 617 N N . LEU A 1 74 ? -2.291 -10.791 1.272 1.00 93.31 74 LEU A N 1
ATOM 618 C CA . LEU A 1 74 ? -1.193 -9.892 1.613 1.00 93.31 74 LEU A CA 1
ATOM 619 C C . LEU A 1 74 ? 0.134 -10.377 1.052 1.00 93.31 74 LEU A C 1
ATOM 621 O O . LEU A 1 74 ? 0.829 -9.586 0.420 1.00 93.31 74 LEU A O 1
ATOM 625 N N . ILE A 1 75 ? 0.460 -11.652 1.236 1.00 94.06 75 ILE A N 1
ATOM 626 C CA . ILE A 1 75 ? 1.690 -12.230 0.695 1.00 94.06 75 ILE A CA 1
ATOM 627 C C . ILE A 1 75 ? 1.634 -12.190 -0.834 1.00 94.06 75 ILE A C 1
ATOM 629 O O . ILE A 1 75 ? 2.475 -11.561 -1.467 1.00 94.06 75 ILE A O 1
ATOM 633 N N . PHE A 1 76 ? 0.593 -12.774 -1.425 1.00 95.94 76 PHE A N 1
ATOM 634 C CA . PHE A 1 76 ? 0.485 -12.962 -2.867 1.00 95.94 76 PHE A CA 1
ATOM 635 C C . PHE A 1 76 ? 0.450 -11.640 -3.645 1.00 95.94 76 PHE A C 1
ATOM 637 O O . PHE A 1 76 ? 1.211 -11.465 -4.596 1.00 95.94 76 PHE A O 1
ATOM 644 N N . LEU A 1 77 ? -0.378 -10.673 -3.229 1.00 94.94 77 LEU A N 1
ATOM 645 C CA . LEU A 1 77 ? -0.470 -9.383 -3.918 1.00 94.94 77 LEU A CA 1
ATOM 646 C C . LEU A 1 77 ? 0.818 -8.571 -3.771 1.00 94.94 77 LEU A C 1
ATOM 648 O O . LEU A 1 77 ? 1.245 -7.957 -4.745 1.00 94.94 77 LEU A O 1
ATOM 652 N N . ASN A 1 78 ? 1.463 -8.576 -2.598 1.00 93.62 78 ASN A N 1
ATOM 653 C CA . ASN A 1 78 ? 2.746 -7.885 -2.453 1.00 93.62 78 ASN A CA 1
ATOM 654 C C . ASN A 1 78 ? 3.842 -8.559 -3.284 1.00 93.62 78 ASN A C 1
ATOM 656 O O . ASN A 1 78 ? 4.618 -7.848 -3.916 1.00 93.62 78 ASN A O 1
ATOM 660 N N . THR A 1 79 ? 3.880 -9.892 -3.362 1.00 96.12 79 THR A N 1
ATOM 661 C CA . THR A 1 79 ? 4.808 -10.608 -4.248 1.00 96.12 79 THR A CA 1
ATOM 662 C C . THR A 1 79 ? 4.596 -10.223 -5.711 1.00 96.12 79 THR A C 1
ATOM 664 O O . THR A 1 79 ? 5.571 -9.930 -6.396 1.00 96.12 79 THR A O 1
ATOM 667 N N . ILE A 1 80 ? 3.347 -10.144 -6.186 1.00 95.88 80 ILE A N 1
ATOM 668 C CA . ILE A 1 80 ? 3.043 -9.702 -7.558 1.00 95.88 80 ILE A CA 1
ATOM 669 C C . ILE A 1 80 ? 3.513 -8.266 -7.793 1.00 95.88 80 ILE A C 1
ATOM 671 O O . ILE A 1 80 ? 4.153 -7.994 -8.804 1.00 95.88 80 ILE A O 1
ATOM 675 N N . ILE A 1 81 ? 3.214 -7.351 -6.867 1.00 95.56 81 ILE A N 1
ATOM 676 C CA . ILE A 1 81 ? 3.614 -5.942 -6.968 1.00 95.56 81 ILE A CA 1
ATOM 677 C C . ILE A 1 81 ? 5.141 -5.829 -7.027 1.00 95.56 81 ILE A C 1
ATOM 679 O O . ILE A 1 81 ? 5.674 -5.151 -7.900 1.00 95.56 81 ILE A O 1
ATOM 683 N N . ILE A 1 82 ? 5.858 -6.526 -6.145 1.00 96.19 82 I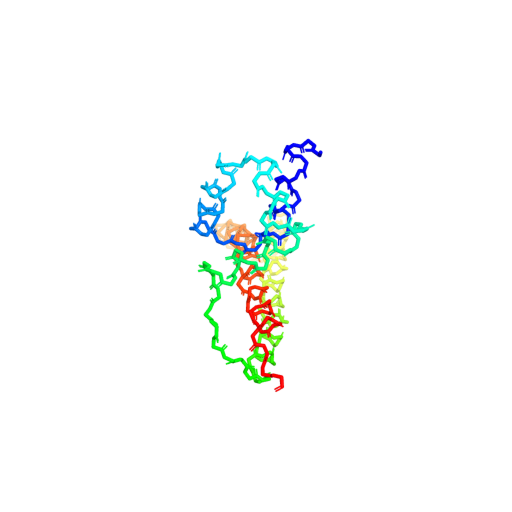LE A N 1
ATOM 684 C CA . ILE A 1 82 ? 7.325 -6.549 -6.146 1.00 96.19 82 ILE A CA 1
ATOM 685 C C . ILE A 1 82 ? 7.853 -7.145 -7.455 1.00 96.19 82 ILE A C 1
ATOM 687 O O . ILE A 1 82 ? 8.767 -6.579 -8.050 1.00 96.19 82 ILE A O 1
ATOM 691 N N . GLY A 1 83 ? 7.255 -8.235 -7.940 1.00 96.06 83 GLY A N 1
ATOM 692 C CA . GLY A 1 83 ? 7.596 -8.837 -9.227 1.00 96.06 83 GLY A CA 1
ATOM 693 C C . GLY A 1 83 ? 7.456 -7.843 -10.378 1.00 96.06 83 GLY A C 1
ATOM 694 O O . GLY A 1 83 ? 8.406 -7.640 -11.124 1.00 96.06 83 GLY A O 1
ATOM 695 N N . PHE A 1 84 ? 6.324 -7.141 -10.462 1.00 95.75 84 PHE A N 1
ATOM 696 C CA . PHE A 1 84 ? 6.085 -6.099 -11.465 1.00 95.75 84 PHE A CA 1
ATOM 697 C C . PHE A 1 84 ? 7.099 -4.956 -11.387 1.00 95.75 84 PHE A C 1
ATOM 699 O O . PHE A 1 84 ? 7.587 -4.486 -12.416 1.00 95.75 84 PHE A O 1
ATOM 706 N N . PHE A 1 85 ? 7.447 -4.527 -10.173 1.00 96.94 85 PHE A N 1
ATOM 707 C CA . PHE A 1 85 ? 8.455 -3.495 -9.961 1.00 96.94 85 PHE A CA 1
ATOM 708 C C . PHE A 1 85 ? 9.827 -3.929 -10.482 1.00 96.94 85 PHE A C 1
ATOM 710 O O . PHE A 1 85 ? 10.458 -3.205 -11.253 1.00 96.94 85 PHE A O 1
ATOM 717 N N . ILE A 1 86 ? 10.268 -5.129 -10.093 1.00 96.81 86 ILE A N 1
ATOM 718 C CA . ILE A 1 86 ? 11.554 -5.696 -10.504 1.00 96.81 86 ILE A CA 1
ATOM 719 C C . ILE A 1 86 ? 11.579 -5.906 -12.019 1.00 96.81 86 ILE A C 1
ATOM 721 O O . ILE A 1 86 ? 12.551 -5.522 -12.664 1.00 96.81 86 ILE A O 1
ATOM 725 N N . SER A 1 87 ? 10.510 -6.445 -12.610 1.00 96.25 87 SER A N 1
ATOM 726 C CA . SER A 1 87 ? 10.392 -6.601 -14.062 1.00 96.25 87 SER A CA 1
ATOM 727 C C . SER A 1 87 ? 10.495 -5.261 -14.789 1.00 96.25 87 SER A C 1
ATOM 729 O O . SER A 1 87 ? 11.222 -5.173 -15.774 1.00 96.25 87 SER A O 1
ATOM 731 N N . GLY A 1 88 ? 9.847 -4.204 -14.287 1.00 95.38 88 GLY A N 1
ATOM 732 C CA . GLY A 1 88 ? 9.985 -2.854 -14.837 1.00 95.38 88 GLY A CA 1
ATOM 733 C C . GLY A 1 88 ? 11.429 -2.341 -14.788 1.00 95.38 88 GLY A C 1
ATOM 734 O O . GLY A 1 88 ? 11.932 -1.814 -15.778 1.00 95.38 88 GLY A O 1
ATOM 735 N N . LEU A 1 89 ? 12.139 -2.554 -13.676 1.00 96.31 89 LEU A N 1
ATOM 736 C CA . LEU A 1 89 ? 13.551 -2.172 -13.553 1.00 96.31 89 LEU A CA 1
ATOM 737 C C . LEU A 1 89 ? 14.461 -2.964 -14.501 1.00 96.31 89 LEU A C 1
ATOM 739 O O . LEU A 1 89 ? 15.299 -2.372 -15.180 1.00 96.31 89 LEU A O 1
ATOM 743 N N . LEU A 1 90 ? 14.283 -4.285 -14.578 1.00 96.38 90 LEU A N 1
ATOM 744 C CA . LEU A 1 90 ? 15.054 -5.150 -15.473 1.00 96.38 90 LEU A CA 1
ATOM 745 C C . LEU A 1 90 ? 14.830 -4.780 -16.940 1.00 96.38 90 LEU A C 1
ATOM 747 O O . LEU A 1 90 ? 15.782 -4.731 -17.714 1.00 96.38 90 LEU A O 1
ATOM 751 N N . LEU A 1 91 ? 13.586 -4.480 -17.313 1.00 93.94 91 LEU A N 1
ATOM 752 C CA . LEU A 1 91 ? 13.223 -4.099 -18.672 1.00 93.94 91 LEU A CA 1
ATOM 753 C C . LEU A 1 91 ? 13.794 -2.725 -19.053 1.00 93.94 91 LEU A C 1
ATOM 755 O O . LEU A 1 91 ? 14.288 -2.549 -20.169 1.00 93.94 91 LEU A O 1
ATOM 759 N N . SER A 1 92 ? 13.800 -1.778 -18.111 1.00 93.88 92 SER A N 1
ATOM 760 C CA . SER A 1 92 ? 14.466 -0.483 -18.274 1.00 93.88 92 SER A CA 1
ATOM 761 C C . SER A 1 92 ? 15.972 -0.659 -18.490 1.00 93.88 92 SER A C 1
ATOM 763 O O . SER A 1 92 ? 16.526 -0.173 -19.478 1.00 93.88 92 SER A O 1
ATOM 765 N N . LEU A 1 93 ? 16.628 -1.452 -17.635 1.00 92.56 93 LEU A N 1
ATOM 766 C CA . LEU A 1 93 ? 18.058 -1.744 -17.740 1.00 92.56 93 LEU A CA 1
ATOM 767 C C . LEU A 1 93 ? 18.409 -2.444 -19.060 1.00 92.56 93 LEU A C 1
ATOM 769 O O . LEU A 1 93 ? 19.388 -2.081 -19.710 1.00 92.56 93 LEU A O 1
ATOM 773 N N . ALA A 1 94 ? 17.602 -3.421 -19.480 1.00 90.62 94 ALA A N 1
ATOM 774 C CA . ALA A 1 94 ? 17.779 -4.122 -20.747 1.00 90.62 94 ALA A CA 1
ATOM 775 C C . ALA A 1 94 ? 17.650 -3.172 -21.946 1.00 90.62 94 ALA A C 1
ATOM 777 O O . ALA A 1 94 ? 18.458 -3.242 -22.872 1.00 90.62 94 ALA A O 1
ATOM 778 N N . SER A 1 95 ? 16.688 -2.247 -21.902 1.00 90.44 95 SER A N 1
ATOM 779 C CA . SER A 1 95 ? 16.490 -1.240 -22.951 1.00 90.44 95 SER A CA 1
ATOM 780 C C . SER A 1 95 ? 17.684 -0.291 -23.051 1.00 90.44 95 SER A C 1
ATOM 782 O O . SER A 1 95 ? 18.171 -0.024 -24.146 1.00 90.44 95 SER A O 1
ATOM 784 N N . ILE A 1 96 ? 18.215 0.167 -21.913 1.00 90.75 96 ILE A N 1
ATOM 785 C CA . ILE A 1 96 ? 19.413 1.018 -21.870 1.00 90.75 96 ILE A CA 1
ATOM 786 C C . ILE A 1 96 ? 20.636 0.264 -22.397 1.00 90.75 96 ILE A C 1
ATOM 788 O O . ILE A 1 96 ? 21.372 0.790 -23.229 1.00 90.75 96 ILE A O 1
ATOM 792 N N . LYS A 1 97 ? 20.839 -0.986 -21.965 1.00 88.88 97 LYS A N 1
ATOM 793 C CA 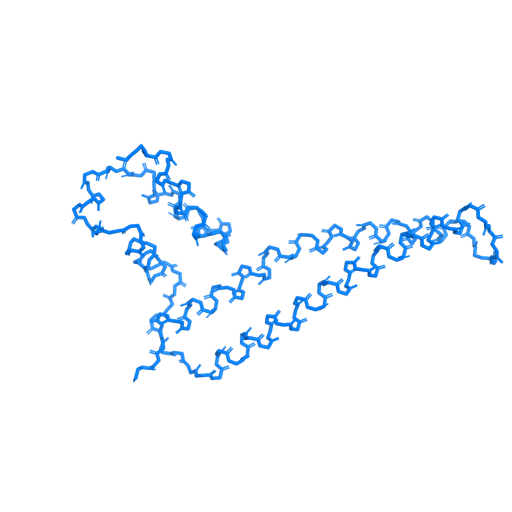. LYS A 1 97 ? 21.935 -1.830 -22.462 1.00 88.88 97 LYS A CA 1
ATOM 794 C C . LYS A 1 97 ? 21.871 -1.973 -23.984 1.00 88.88 97 LYS A C 1
ATOM 796 O O . LYS A 1 97 ? 22.899 -1.890 -24.651 1.00 88.88 97 LYS A O 1
ATOM 801 N N . TYR A 1 98 ? 20.668 -2.146 -24.522 1.00 87.19 98 TYR A N 1
ATOM 802 C CA . TYR A 1 98 ? 20.449 -2.248 -25.956 1.00 87.19 98 TYR A CA 1
ATOM 803 C C . TYR A 1 98 ? 20.779 -0.951 -26.709 1.00 87.19 98 TYR A C 1
ATOM 805 O O . TYR A 1 98 ? 21.336 -1.006 -27.801 1.00 87.19 98 TYR A O 1
ATOM 813 N N . LEU A 1 99 ? 20.481 0.212 -26.121 1.00 85.44 99 LEU A N 1
ATOM 814 C CA . LEU A 1 99 ? 20.842 1.514 -26.692 1.00 85.44 99 LEU A CA 1
ATOM 815 C C . LEU A 1 99 ? 22.363 1.733 -26.744 1.00 85.44 99 LEU A C 1
ATOM 817 O O . LEU A 1 99 ? 22.849 2.360 -27.680 1.00 85.44 99 LEU A O 1
ATOM 821 N N . ILE A 1 100 ? 23.110 1.224 -25.757 1.00 84.94 100 ILE A N 1
ATOM 822 C CA . ILE A 1 100 ? 24.572 1.396 -25.662 1.00 84.94 100 ILE A CA 1
ATOM 823 C C . ILE A 1 100 ? 25.317 0.438 -26.597 1.00 84.94 100 ILE A C 1
ATOM 825 O O . ILE A 1 100 ? 26.323 0.802 -27.202 1.00 84.94 100 ILE A O 1
ATOM 829 N N . SER A 1 101 ? 24.863 -0.809 -26.692 1.00 82.19 101 SER A N 1
ATOM 830 C CA . SER A 1 101 ? 25.513 -1.840 -27.502 1.00 82.19 101 SER A CA 1
ATOM 831 C C . SER A 1 101 ? 24.457 -2.609 -28.290 1.00 82.19 101 SER A C 1
ATOM 833 O O . SER A 1 101 ? 24.000 -3.663 -27.827 1.00 82.19 101 SER A O 1
ATOM 835 N N . PRO A 1 102 ? 24.049 -2.095 -29.467 1.00 75.62 102 PRO A N 1
ATOM 836 C CA . PRO A 1 102 ? 23.039 -2.739 -30.292 1.00 75.62 102 PRO A CA 1
ATOM 837 C C . PRO A 1 102 ? 23.591 -4.077 -30.787 1.00 75.62 102 PRO A C 1
ATOM 839 O O . PRO A 1 102 ? 24.417 -4.141 -31.690 1.00 75.62 102 PRO A O 1
ATOM 842 N N . THR A 1 103 ? 23.180 -5.154 -30.122 1.00 65.69 103 THR A N 1
ATOM 843 C CA . THR A 1 103 ? 23.662 -6.521 -30.374 1.00 65.69 103 THR A CA 1
ATOM 844 C C . THR A 1 103 ? 22.629 -7.374 -31.105 1.00 65.69 103 THR A C 1
ATOM 846 O O . THR A 1 103 ? 22.997 -8.387 -31.690 1.00 65.69 103 THR A O 1
ATOM 849 N N . ASN A 1 104 ? 21.356 -6.955 -31.128 1.00 62.22 104 ASN A N 1
ATOM 850 C CA . ASN A 1 104 ? 20.283 -7.667 -31.830 1.00 62.22 104 ASN A CA 1
ATOM 851 C C . ASN A 1 104 ? 19.755 -6.839 -33.016 1.00 62.22 104 ASN A C 1
ATOM 853 O O . ASN A 1 104 ? 20.130 -5.689 -33.221 1.00 62.22 104 ASN A O 1
ATOM 857 N N . SER A 1 105 ? 18.856 -7.433 -33.797 1.00 67.50 105 SER A N 1
ATOM 858 C CA . SER A 1 105 ? 18.183 -6.827 -34.954 1.00 67.50 105 SER A CA 1
ATOM 859 C C . SER A 1 105 ? 16.932 -6.005 -34.601 1.00 67.50 105 SER A C 1
ATOM 861 O O . SER A 1 105 ? 16.190 -5.598 -35.495 1.00 67.50 105 SER A O 1
ATOM 863 N N . LEU A 1 106 ? 16.652 -5.765 -33.313 1.00 70.38 106 LEU A N 1
ATOM 864 C CA . LEU A 1 106 ? 15.490 -4.975 -32.898 1.00 70.38 106 LEU A CA 1
ATOM 865 C C . LEU A 1 106 ? 15.649 -3.529 -33.374 1.00 70.38 106 LEU A C 1
ATOM 867 O O . LEU A 1 106 ? 16.633 -2.852 -33.064 1.00 70.38 106 LEU A O 1
ATOM 871 N N . GLN A 1 107 ? 14.642 -3.048 -34.101 1.00 81.56 107 GLN A N 1
ATOM 872 C CA . GLN A 1 107 ? 14.565 -1.652 -34.513 1.00 81.56 107 GLN A CA 1
ATOM 873 C C . GLN A 1 107 ? 14.550 -0.740 -33.283 1.00 81.56 107 GLN A C 1
ATOM 875 O O . GLN A 1 107 ? 13.800 -0.972 -32.333 1.00 81.56 107 GLN A O 1
ATOM 880 N N . LEU A 1 108 ? 15.319 0.348 -33.348 1.00 83.75 108 LEU A N 1
ATOM 881 C CA . LEU A 1 108 ? 15.486 1.331 -32.273 1.00 83.75 108 LEU A CA 1
ATOM 882 C C . LEU A 1 108 ? 14.145 1.836 -31.698 1.00 83.75 108 LEU A C 1
ATOM 884 O O . LEU A 1 108 ? 14.020 2.049 -30.496 1.00 83.75 108 LEU A O 1
ATOM 888 N N . GLN A 1 109 ? 13.117 1.960 -32.545 1.00 86.44 109 GLN A N 1
ATOM 889 C CA . GLN A 1 109 ? 11.759 2.361 -32.153 1.00 86.44 109 GLN A CA 1
ATOM 890 C C . GLN A 1 109 ? 11.139 1.436 -31.093 1.00 86.44 109 GLN A C 1
ATOM 892 O O . GLN A 1 109 ? 10.527 1.912 -30.138 1.00 86.44 109 GLN A O 1
ATOM 897 N N . HIS A 1 110 ? 11.338 0.120 -31.216 1.00 88.88 110 HIS A N 1
ATOM 898 C CA . HIS A 1 110 ? 10.806 -0.855 -30.263 1.00 88.88 110 HIS A CA 1
ATOM 899 C C . HIS A 1 110 ? 11.478 -0.714 -28.894 1.00 88.88 110 HIS A C 1
ATOM 901 O O . HIS A 1 110 ? 10.829 -0.857 -27.865 1.00 88.88 110 HIS A O 1
ATOM 907 N N . VAL A 1 111 ? 12.762 -0.359 -28.872 1.00 89.94 111 VAL A N 1
ATOM 908 C CA . VAL A 1 111 ? 13.545 -0.172 -27.644 1.00 89.94 111 VAL A CA 1
ATOM 909 C C . VAL A 1 111 ? 13.025 1.019 -26.844 1.00 89.94 111 VAL A C 1
ATOM 911 O O . VAL A 1 111 ? 12.826 0.912 -25.636 1.00 89.94 111 VAL A O 1
ATOM 914 N N . PHE A 1 112 ? 12.731 2.137 -27.515 1.00 91.00 112 PHE A N 1
ATOM 915 C CA . PHE A 1 112 ? 12.112 3.298 -26.871 1.00 91.00 112 PHE A CA 1
ATOM 916 C C . PHE A 1 112 ? 10.718 2.981 -26.326 1.00 91.00 112 PHE A C 1
ATOM 918 O O . PHE A 1 112 ? 10.389 3.389 -25.212 1.00 91.00 112 PHE A O 1
ATOM 925 N N . LEU A 1 113 ? 9.914 2.219 -27.070 1.00 92.88 113 LEU A N 1
ATOM 926 C CA . LEU A 1 113 ? 8.586 1.809 -26.620 1.00 92.88 113 LEU A CA 1
ATOM 927 C C . LEU A 1 113 ? 8.662 0.925 -25.364 1.00 92.88 113 LEU A C 1
ATOM 929 O O . LEU A 1 113 ? 7.921 1.149 -24.406 1.00 92.88 113 LEU A O 1
ATOM 933 N N . ILE A 1 114 ? 9.599 -0.026 -25.336 1.00 92.94 114 ILE A N 1
ATOM 934 C CA . ILE A 1 114 ? 9.867 -0.885 -24.175 1.00 92.94 114 ILE A CA 1
ATOM 935 C C . ILE A 1 114 ? 10.336 -0.049 -22.975 1.00 92.94 114 ILE A C 1
ATOM 937 O O . ILE A 1 114 ? 9.860 -0.260 -21.857 1.00 92.94 114 ILE A O 1
ATOM 941 N N . LEU A 1 115 ? 11.211 0.937 -23.191 1.00 93.81 115 LEU A N 1
ATOM 942 C CA . LEU A 1 115 ? 11.686 1.831 -22.136 1.00 93.81 115 LEU A CA 1
ATOM 943 C C . LEU A 1 115 ? 10.528 2.629 -21.515 1.00 93.81 115 LEU A C 1
ATOM 945 O O . LEU A 1 115 ? 10.386 2.652 -20.291 1.00 93.81 115 LEU A O 1
ATOM 949 N N . ILE A 1 116 ? 9.654 3.215 -22.337 1.00 95.62 116 ILE A N 1
ATOM 950 C CA . ILE A 1 116 ? 8.466 3.944 -21.864 1.00 95.62 116 ILE A CA 1
ATOM 951 C C . ILE A 1 116 ? 7.529 3.000 -21.102 1.00 95.62 116 ILE A C 1
ATOM 953 O O . ILE A 1 116 ? 7.104 3.321 -19.991 1.00 95.62 116 ILE A O 1
ATOM 957 N N . ALA A 1 117 ? 7.256 1.810 -21.648 1.00 94.38 117 ALA A N 1
ATOM 958 C CA . ALA A 1 117 ? 6.410 0.809 -21.003 1.00 94.38 117 ALA A CA 1
ATOM 959 C C . ALA A 1 117 ? 6.964 0.381 -19.633 1.00 94.38 117 ALA A C 1
ATOM 961 O O . ALA A 1 117 ? 6.208 0.259 -18.667 1.00 94.38 117 ALA A O 1
ATOM 962 N N . SER A 1 118 ? 8.286 0.222 -19.520 1.00 95.88 118 SER A N 1
ATOM 963 C CA . SER A 1 118 ? 8.957 -0.101 -18.259 1.00 95.88 118 SER A CA 1
ATOM 964 C C . SER A 1 118 ? 8.797 1.015 -17.216 1.00 95.88 118 SER A C 1
ATOM 966 O O . SER A 1 118 ? 8.475 0.742 -16.057 1.00 95.88 118 SER A O 1
ATOM 968 N N . GLY A 1 119 ? 8.899 2.282 -17.635 1.00 95.62 119 GLY A N 1
ATOM 969 C CA . GLY A 1 119 ? 8.624 3.438 -16.783 1.00 95.62 119 GLY A CA 1
ATOM 970 C C . GLY A 1 119 ? 7.169 3.466 -16.310 1.00 95.62 119 GLY A C 1
ATOM 971 O O . GLY A 1 119 ? 6.904 3.628 -15.116 1.00 95.62 119 GLY A O 1
ATOM 972 N N . CYS A 1 120 ? 6.216 3.216 -17.213 1.00 96.12 120 CYS A N 1
ATOM 973 C CA . CYS A 1 120 ? 4.803 3.088 -16.862 1.00 96.12 120 CYS A CA 1
ATOM 974 C C . CYS A 1 120 ? 4.551 1.949 -15.858 1.00 96.12 120 CYS A C 1
ATOM 976 O O . CYS A 1 120 ? 3.795 2.152 -14.905 1.00 96.12 120 CYS A O 1
ATOM 978 N N . MET A 1 121 ? 5.192 0.783 -16.015 1.00 95.38 121 MET A N 1
ATOM 979 C CA . MET A 1 121 ? 5.095 -0.331 -15.057 1.00 95.38 121 MET A CA 1
ATOM 980 C C . MET A 1 121 ? 5.578 0.067 -13.658 1.00 95.38 121 MET A C 1
ATOM 982 O O . MET A 1 121 ? 4.891 -0.206 -12.669 1.00 95.38 121 MET A O 1
ATOM 986 N N . ILE A 1 122 ? 6.722 0.748 -13.565 1.00 96.31 122 ILE A N 1
ATOM 987 C CA . ILE A 1 122 ? 7.284 1.223 -12.293 1.00 96.31 122 ILE A CA 1
ATOM 988 C C . ILE A 1 122 ? 6.322 2.210 -11.621 1.00 96.31 122 ILE A C 1
ATOM 990 O O . ILE A 1 122 ? 5.966 2.031 -10.456 1.00 96.31 122 ILE A O 1
ATOM 994 N N . ILE A 1 123 ? 5.846 3.216 -12.360 1.00 96.44 123 ILE A N 1
ATOM 995 C CA . ILE A 1 123 ? 4.917 4.228 -11.834 1.00 96.44 123 ILE A CA 1
ATOM 996 C C . ILE A 1 123 ? 3.623 3.568 -11.356 1.00 96.44 123 ILE A C 1
ATOM 998 O O . ILE A 1 123 ? 3.170 3.822 -10.241 1.00 96.44 123 ILE A O 1
ATOM 1002 N N . THR A 1 124 ? 3.052 2.680 -12.168 1.00 94.44 124 THR A N 1
ATOM 1003 C CA . THR A 1 124 ? 1.820 1.956 -11.836 1.00 94.44 124 THR A CA 1
ATOM 1004 C C . THR A 1 124 ? 2.007 1.153 -10.555 1.00 94.44 124 THR A C 1
ATOM 1006 O O . THR A 1 124 ? 1.203 1.261 -9.633 1.00 94.44 124 THR A O 1
ATOM 1009 N N . THR A 1 125 ? 3.125 0.440 -10.430 1.00 94.88 125 THR A N 1
ATOM 1010 C CA . THR A 1 125 ? 3.466 -0.308 -9.217 1.00 94.88 125 THR A CA 1
ATOM 1011 C C . THR A 1 125 ? 3.493 0.598 -7.984 1.00 94.88 125 THR A C 1
ATOM 1013 O O . THR A 1 125 ? 2.811 0.315 -6.997 1.00 94.88 125 THR A O 1
ATOM 1016 N N . LEU A 1 126 ? 4.213 1.721 -8.045 1.00 94.25 126 LEU A N 1
ATOM 1017 C CA . LEU A 1 126 ? 4.307 2.670 -6.931 1.00 94.25 126 LEU A CA 1
ATOM 1018 C C . LEU A 1 126 ? 2.933 3.226 -6.526 1.00 94.25 126 LEU A C 1
ATOM 1020 O O . LEU A 1 126 ? 2.654 3.402 -5.337 1.00 94.25 126 LEU A O 1
ATOM 1024 N N . LEU A 1 127 ? 2.051 3.456 -7.502 1.00 93.44 127 LEU A N 1
ATOM 1025 C CA . LEU A 1 127 ? 0.684 3.908 -7.258 1.00 93.44 127 LEU A CA 1
ATOM 1026 C C . LEU A 1 127 ? -0.202 2.820 -6.630 1.00 93.44 127 LEU A C 1
ATOM 1028 O O . LEU A 1 127 ? -1.076 3.160 -5.830 1.00 93.44 127 LEU A O 1
ATOM 1032 N N . LEU A 1 128 ? 0.018 1.537 -6.942 1.00 92.44 128 LEU A N 1
ATOM 1033 C CA . LEU A 1 128 ? -0.771 0.416 -6.413 1.00 92.44 128 LEU A CA 1
ATOM 1034 C C . LEU A 1 128 ? -0.358 -0.040 -5.006 1.00 92.44 128 LEU A C 1
ATOM 1036 O O . LEU A 1 128 ? -1.220 -0.508 -4.257 1.00 92.44 128 LEU A O 1
ATOM 1040 N N . VAL A 1 129 ? 0.906 0.131 -4.601 1.00 92.31 129 VAL A N 1
ATOM 1041 C CA . VAL A 1 129 ? 1.405 -0.314 -3.279 1.00 92.31 129 VAL A CA 1
ATOM 1042 C C . VAL A 1 129 ? 0.524 0.202 -2.137 1.00 92.31 129 VAL A C 1
ATOM 1044 O O . VAL A 1 129 ? 0.088 -0.556 -1.269 1.00 92.31 129 VAL A O 1
ATOM 1047 N N . LYS A 1 130 ? 0.235 1.507 -2.132 1.00 89.50 130 LYS A N 1
ATOM 1048 C CA . LYS A 1 130 ? -0.523 2.160 -1.058 1.00 89.50 130 LY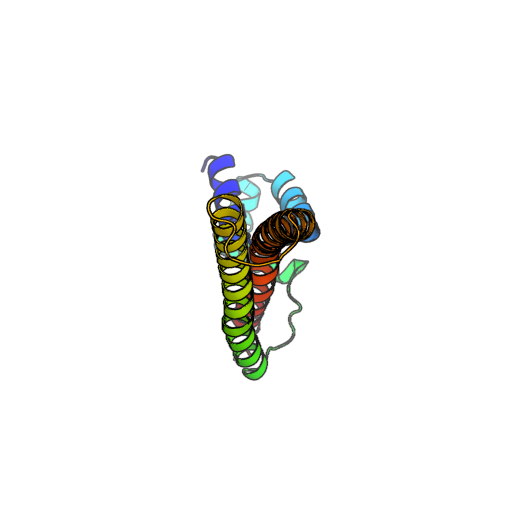S A CA 1
ATOM 1049 C C . LYS A 1 130 ? -1.985 1.691 -0.961 1.00 89.50 130 LYS A C 1
ATOM 1051 O O . LYS A 1 130 ? -2.395 1.338 0.146 1.00 89.50 130 LYS A O 1
ATOM 1056 N N . PRO A 1 131 ? -2.800 1.695 -2.035 1.00 89.69 131 PRO A N 1
ATOM 1057 C CA . PRO A 1 131 ? -4.188 1.245 -1.954 1.00 89.69 131 PRO A CA 1
ATOM 1058 C C . PRO A 1 131 ? -4.311 -0.251 -1.648 1.00 89.69 131 PRO A C 1
ATOM 1060 O O . PRO A 1 131 ? -5.178 -0.611 -0.852 1.00 89.69 131 PRO A O 1
ATOM 1063 N N . VAL A 1 132 ? -3.441 -1.104 -2.203 1.00 91.62 132 VAL A N 1
ATOM 1064 C CA . VAL A 1 132 ? -3.477 -2.556 -1.955 1.00 91.62 132 VAL A CA 1
ATOM 1065 C C . VAL A 1 132 ? -3.165 -2.862 -0.492 1.00 91.62 132 VAL A C 1
ATOM 1067 O O . VAL A 1 132 ? -3.967 -3.502 0.193 1.00 91.62 132 VAL A O 1
ATOM 1070 N N . ASN A 1 133 ? -2.064 -2.322 0.036 1.00 91.62 133 ASN A N 1
ATOM 1071 C CA . ASN A 1 133 ? -1.714 -2.523 1.441 1.00 91.62 133 ASN A CA 1
ATOM 1072 C C . ASN A 1 133 ? -2.709 -1.853 2.389 1.00 91.62 133 ASN A C 1
ATOM 1074 O O . ASN A 1 133 ? -3.024 -2.410 3.441 1.00 91.62 133 ASN A O 1
ATOM 1078 N N . GLY A 1 134 ? -3.271 -0.704 2.006 1.00 90.12 134 GLY A N 1
ATOM 1079 C CA . GLY A 1 134 ? -4.333 -0.058 2.767 1.00 90.12 134 GLY A CA 1
ATOM 1080 C C . GLY A 1 134 ? -5.588 -0.932 2.872 1.00 90.12 134 GLY A C 1
ATOM 1081 O O . GLY A 1 134 ? -6.135 -1.102 3.960 1.00 90.12 134 GLY A O 1
ATOM 1082 N N . PHE A 1 135 ? -6.018 -1.542 1.766 1.00 89.75 135 PHE A N 1
ATOM 1083 C CA . PHE A 1 135 ? -7.169 -2.445 1.739 1.00 89.75 135 PHE A CA 1
ATOM 1084 C C . PHE A 1 135 ? -6.958 -3.690 2.612 1.00 89.75 135 PHE A C 1
ATOM 1086 O O . PHE A 1 135 ? -7.810 -4.019 3.439 1.00 89.75 135 PHE A O 1
ATOM 1093 N N . LEU A 1 136 ? -5.810 -4.355 2.473 1.00 90.19 136 LEU A N 1
ATOM 1094 C CA . LEU A 1 136 ? -5.486 -5.554 3.250 1.00 90.19 136 LEU A CA 1
ATOM 1095 C C . LEU A 1 136 ? -5.351 -5.246 4.745 1.00 90.19 136 LEU A C 1
ATOM 1097 O O . LEU A 1 136 ? -5.890 -5.975 5.577 1.00 90.19 136 LEU A O 1
ATOM 1101 N N . THR A 1 137 ? -4.714 -4.122 5.090 1.00 90.75 137 THR A N 1
ATOM 1102 C CA . THR A 1 137 ? -4.587 -3.665 6.482 1.00 90.75 137 THR A CA 1
ATOM 1103 C C . THR A 1 137 ? -5.958 -3.429 7.112 1.00 90.75 137 THR A C 1
ATOM 1105 O O . THR A 1 137 ? -6.197 -3.868 8.235 1.00 90.75 137 THR A O 1
ATOM 1108 N N . LYS A 1 138 ? -6.901 -2.808 6.387 1.00 89.19 138 LYS A N 1
ATOM 1109 C CA . LYS A 1 138 ? -8.277 -2.640 6.883 1.00 89.19 138 LYS A CA 1
ATOM 1110 C C . LYS A 1 138 ? -8.954 -3.965 7.175 1.00 89.19 138 LYS A C 1
ATOM 1112 O O . LYS A 1 138 ? -9.552 -4.092 8.234 1.00 89.19 138 LYS A O 1
ATOM 1117 N N . ARG A 1 139 ? -8.856 -4.941 6.268 1.00 87.69 139 ARG A N 1
ATOM 1118 C CA . ARG A 1 139 ? -9.445 -6.274 6.485 1.00 87.69 139 ARG A CA 1
ATOM 1119 C C . ARG A 1 139 ? -8.854 -6.965 7.712 1.00 87.69 139 ARG A C 1
ATOM 1121 O O . ARG A 1 139 ? -9.582 -7.607 8.462 1.00 87.69 139 ARG A O 1
ATOM 1128 N N . LEU A 1 140 ? -7.555 -6.794 7.951 1.00 88.12 140 LEU A N 1
ATOM 1129 C CA . LEU A 1 140 ? -6.884 -7.370 9.113 1.00 88.12 140 LEU A CA 1
ATOM 1130 C C . LEU A 1 140 ? -7.356 -6.731 10.430 1.00 88.12 140 LEU A C 1
ATOM 1132 O O . LEU A 1 140 ? -7.580 -7.426 11.421 1.00 88.12 140 LEU A O 1
ATOM 1136 N N . ILE A 1 141 ? -7.537 -5.409 10.437 1.00 87.56 141 ILE A N 1
ATOM 1137 C CA . ILE A 1 141 ? -8.036 -4.670 11.604 1.00 87.56 141 ILE A CA 1
ATOM 1138 C C . ILE A 1 141 ? -9.521 -4.968 11.844 1.00 87.56 141 ILE A C 1
ATOM 1140 O O . ILE A 1 141 ? -9.907 -5.177 12.992 1.00 87.56 141 ILE A O 1
ATOM 1144 N N . ASP A 1 142 ? -10.323 -5.058 10.781 1.00 85.44 142 ASP A N 1
ATOM 1145 C CA . ASP A 1 142 ? -11.728 -5.477 10.837 1.00 85.44 142 ASP A CA 1
ATOM 1146 C C . ASP A 1 142 ? -11.852 -6.856 11.501 1.00 85.44 142 ASP A C 1
ATOM 1148 O O . ASP A 1 142 ? -12.602 -7.022 12.459 1.00 85.44 142 ASP A O 1
ATOM 1152 N N . TYR A 1 143 ? -11.032 -7.827 11.079 1.00 85.56 143 TYR A N 1
ATOM 1153 C CA . TYR A 1 143 ? -10.971 -9.135 11.733 1.00 85.56 143 TYR A CA 1
ATOM 1154 C C . TYR A 1 143 ? -10.570 -9.033 13.210 1.00 85.56 143 TYR A C 1
ATOM 1156 O O . TYR A 1 143 ? -11.202 -9.653 14.058 1.00 85.56 143 TYR A O 1
ATOM 1164 N N . LYS A 1 144 ? -9.537 -8.247 13.544 1.00 84.69 144 LYS A N 1
ATOM 1165 C CA . LYS A 1 144 ? -9.073 -8.100 14.932 1.00 84.69 144 LYS A CA 1
ATOM 1166 C C . LYS A 1 144 ? -10.165 -7.546 15.855 1.00 84.69 144 LYS A C 1
ATOM 1168 O O . LYS A 1 144 ? -10.224 -7.955 17.012 1.00 84.69 144 LYS A O 1
ATOM 1173 N N . LEU A 1 145 ? -10.986 -6.617 15.364 1.00 82.38 145 LEU A N 1
ATOM 1174 C CA . LEU A 1 145 ? -12.048 -5.973 16.142 1.00 82.38 145 LEU A CA 1
ATOM 1175 C C . LEU A 1 145 ? -13.345 -6.789 16.186 1.00 82.38 145 LEU A C 1
ATOM 1177 O O . LEU A 1 145 ? -14.031 -6.753 17.200 1.00 82.38 145 LEU A O 1
ATOM 1181 N N . ASN A 1 146 ? -13.657 -7.536 15.125 1.00 80.44 146 ASN A N 1
ATOM 1182 C CA . ASN A 1 146 ? -14.907 -8.290 14.976 1.00 80.44 146 ASN A CA 1
ATOM 1183 C C . ASN A 1 146 ? -14.696 -9.815 15.000 1.00 80.44 146 ASN A C 1
ATOM 1185 O O . ASN A 1 146 ? -15.473 -10.566 14.400 1.00 80.44 146 ASN A O 1
ATOM 1189 N N . ARG A 1 147 ? -13.627 -10.297 15.645 1.00 77.50 147 ARG A N 1
ATOM 1190 C CA . ARG A 1 147 ? -13.404 -11.740 15.799 1.00 77.50 147 ARG A CA 1
ATOM 1191 C C . ARG A 1 147 ? -14.546 -12.343 16.617 1.00 77.50 147 ARG A C 1
ATOM 1193 O O . ARG A 1 147 ? -14.922 -11.794 17.652 1.00 77.50 147 ARG A O 1
ATOM 1200 N N . LEU A 1 148 ? -15.075 -13.474 16.158 1.00 59.38 148 LEU A N 1
ATOM 1201 C CA . LEU A 1 148 ? -15.904 -14.330 17.006 1.00 59.38 148 LEU A CA 1
ATOM 1202 C C . LEU A 1 148 ? -15.043 -14.727 18.209 1.00 59.38 148 LEU A C 1
ATOM 1204 O O . LEU A 1 148 ? -13.934 -15.232 18.016 1.00 59.38 148 LEU A O 1
ATOM 1208 N N . THR A 1 149 ? -15.495 -14.366 19.409 1.00 50.50 149 THR A N 1
ATOM 1209 C CA . THR A 1 149 ? -14.847 -14.777 20.662 1.00 50.50 149 THR A CA 1
ATOM 1210 C C . THR A 1 149 ? -15.384 -16.140 21.048 1.00 50.50 149 THR A C 1
ATOM 1212 O O . THR A 1 149 ? -16.600 -16.342 20.829 1.00 50.50 149 THR A O 1
#

pLDDT: mean 84.37, std 10.28, range [49.31, 96.94]

Sequence (149 aa):
MEQPKFKAKIDKQLWYLNRKERKILNSELSGFNAEKFKAQYRSQNQFVISFLSRHIFNSKPKSQLHLVITLLGLIFLNTIIIGFFISGLLLSLASIKYLISPTNSLQLQHVFLILIASGCMIITTLLLVKPVNGFLTKRLIDYKLNRLT

Foldseek 3Di:
DPLVVLVVVLCVVLVLDDPVLVVVVVVVSVPDDPVVCVVPDVDSVRVSLVSCPPPPADLAADDPVLVVVLVCLVVVVVVVLVVLQVVLVVQLVVLVVCVVPVPDPDDNVVSVVSNVVSVVSNVVSVVVPSNSVSVSVSSNVNNVSRHDD